Protein AF-A0A2N1MHX6-F1 (afdb_monomer)

Foldseek 3Di:
DKAWDADDPFKTKIKDWDAQADQDDQDPVVNDGHTPGIDIDMDIGTHPPVPPPCVNVD

Solvent-accessible surface area (backbone atoms only — not comparable to full-atom values): 3626 Å² total; per-residue (Å²): 110,78,42,84,73,50,72,60,99,58,31,39,36,28,39,31,61,38,63,57,39,57,76,72,46,78,36,82,88,78,72,42,68,41,56,73,31,71,37,82,44,79,46,78,46,57,62,76,60,90,70,61,54,68,91,78,61,128

Structure (mmCIF, N/CA/C/O backbone):
data_AF-A0A2N1MHX6-F1
#
_entry.id   AF-A0A2N1MHX6-F1
#
loop_
_atom_site.group_PDB
_atom_site.id
_atom_site.type_symbol
_atom_site.label_atom_id
_atom_site.label_alt_id
_atom_site.label_comp_id
_atom_site.label_asym_id
_atom_site.label_entity_id
_atom_site.label_seq_id
_atom_site.pdbx_PDB_ins_code
_atom_site.Cartn_x
_atom_site.Cartn_y
_atom_site.Cartn_z
_atom_site.occupancy
_atom_site.B_iso_or_equiv
_atom_site.auth_seq_id
_atom_site.auth_comp_id
_atom_site.auth_asym_id
_atom_site.auth_atom_id
_atom_site.pdbx_PDB_model_num
ATOM 1 N N . MET A 1 1 ? 1.841 11.252 1.672 1.00 84.06 1 MET A N 1
ATOM 2 C CA . MET A 1 1 ? 1.009 11.7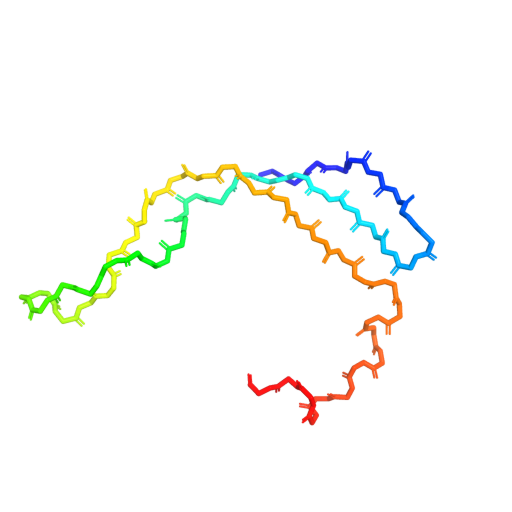28 2.803 1.00 84.06 1 MET A CA 1
ATOM 3 C C . MET A 1 1 ? -0.085 10.704 3.057 1.00 84.06 1 MET A C 1
ATOM 5 O O . MET A 1 1 ? -0.747 10.315 2.102 1.00 84.06 1 MET A O 1
ATOM 9 N N . VAL A 1 2 ? -0.241 10.250 4.300 1.00 94.06 2 VAL A N 1
ATOM 10 C CA . VAL A 1 2 ? -1.298 9.309 4.708 1.00 94.06 2 VAL A CA 1
ATOM 11 C C . VAL A 1 2 ? -2.378 10.101 5.442 1.00 94.06 2 VAL A C 1
ATOM 13 O O . VAL A 1 2 ? -2.052 10.931 6.288 1.00 94.06 2 VAL A O 1
ATOM 16 N N . LYS A 1 3 ? -3.649 9.883 5.107 1.00 97.25 3 LYS A N 1
ATOM 17 C CA . LYS A 1 3 ? -4.800 10.580 5.690 1.00 97.25 3 LYS A CA 1
ATOM 18 C C . LYS A 1 3 ? -5.733 9.573 6.343 1.00 97.25 3 LYS A C 1
ATOM 20 O O . LYS A 1 3 ? -6.078 8.567 5.738 1.00 97.25 3 LYS A O 1
ATOM 25 N N . TYR A 1 4 ? -6.143 9.831 7.576 1.00 96.06 4 TYR A N 1
ATOM 26 C CA . TYR A 1 4 ? -7.123 8.991 8.260 1.00 96.06 4 TYR A CA 1
ATOM 27 C C . TYR A 1 4 ? -8.509 9.150 7.625 1.00 96.06 4 TYR A C 1
ATOM 29 O O . TYR A 1 4 ? -8.928 10.270 7.342 1.00 96.06 4 TYR A O 1
ATOM 37 N N . ILE A 1 5 ? -9.197 8.030 7.395 1.00 96.69 5 ILE A N 1
ATOM 38 C CA . ILE A 1 5 ? -10.569 8.005 6.870 1.00 96.69 5 ILE A CA 1
ATOM 39 C C . ILE A 1 5 ? -11.555 7.688 7.993 1.00 96.69 5 ILE A C 1
ATOM 41 O O . ILE A 1 5 ? -12.576 8.354 8.126 1.00 96.69 5 ILE A O 1
ATOM 45 N N . GLY A 1 6 ? -11.268 6.667 8.801 1.00 95.12 6 GLY A N 1
ATOM 46 C CA . GLY A 1 6 ? -12.202 6.212 9.825 1.00 95.12 6 GLY A CA 1
ATOM 47 C C . GLY A 1 6 ? -11.759 4.931 10.519 1.00 95.12 6 GLY A C 1
ATOM 48 O O . GLY A 1 6 ? -10.808 4.273 10.099 1.00 95.12 6 GLY A O 1
ATOM 49 N N . LYS A 1 7 ? -12.471 4.564 11.583 1.00 94.69 7 LYS A N 1
ATOM 50 C CA . LYS A 1 7 ? -12.220 3.360 12.376 1.00 94.69 7 LYS A CA 1
ATOM 51 C C . LYS A 1 7 ? -13.476 2.498 12.403 1.00 94.69 7 LYS A C 1
ATOM 53 O O . LYS A 1 7 ? -14.557 2.971 12.733 1.00 94.69 7 LYS A O 1
ATOM 58 N N . GLY A 1 8 ? -13.314 1.235 12.034 1.00 89.00 8 GLY A N 1
ATOM 59 C CA . GLY A 1 8 ? -14.290 0.175 12.245 1.00 89.00 8 GLY A CA 1
ATOM 60 C C . GLY A 1 8 ? -14.029 -0.573 13.552 1.00 89.00 8 GLY A C 1
ATOM 61 O O . GLY A 1 8 ? -13.127 -0.243 14.315 1.00 89.00 8 GLY A O 1
ATOM 62 N N . ARG A 1 9 ? -14.804 -1.633 13.793 1.00 90.19 9 ARG A N 1
ATOM 63 C CA . ARG A 1 9 ? -14.765 -2.396 15.053 1.00 90.19 9 ARG A CA 1
ATOM 64 C C . ARG A 1 9 ? -13.395 -3.001 15.391 1.00 90.19 9 ARG A C 1
ATOM 66 O O . ARG A 1 9 ? -13.068 -3.102 16.564 1.00 90.19 9 ARG A O 1
ATOM 73 N N . PHE A 1 10 ? -12.625 -3.385 14.373 1.00 87.25 10 PHE A N 1
ATOM 74 C CA . PHE A 1 10 ? -11.356 -4.115 14.519 1.00 87.25 10 PHE A CA 1
ATOM 75 C C . PHE A 1 10 ? -10.217 -3.523 13.680 1.00 87.25 10 PHE A C 1
ATOM 77 O O . PHE A 1 10 ? -9.184 -4.158 13.473 1.00 87.25 10 PHE A O 1
ATOM 84 N N . SER A 1 11 ? -10.431 -2.358 13.068 1.00 92.19 11 SER A N 1
ATOM 85 C CA . SER A 1 11 ? -9.451 -1.803 12.141 1.00 92.19 11 SER A CA 1
ATOM 86 C C . SER A 1 11 ? -9.664 -0.327 11.886 1.00 92.19 11 SER A C 1
ATOM 88 O O . SER A 1 11 ? -10.803 0.127 11.800 1.00 92.19 11 SER A O 1
ATOM 90 N N . SER A 1 12 ? -8.582 0.385 11.611 1.00 94.38 12 SER A N 1
ATOM 91 C CA . SER A 1 12 ? -8.598 1.757 11.108 1.00 94.38 12 SER A CA 1
ATOM 92 C C . SER A 1 12 ? -8.265 1.787 9.613 1.00 94.38 12 SER A C 1
ATOM 94 O O . SER A 1 12 ? -7.442 1.005 9.141 1.00 94.38 12 SER A O 1
ATOM 96 N N . VAL A 1 13 ? -8.905 2.678 8.859 1.00 95.31 13 VAL A N 1
ATOM 97 C CA . VAL A 1 13 ? -8.704 2.859 7.417 1.00 95.31 13 VAL A CA 1
ATOM 98 C C . VAL A 1 13 ? -8.116 4.240 7.151 1.00 95.31 13 VAL A C 1
ATOM 100 O O . VAL A 1 13 ? -8.532 5.242 7.738 1.00 95.31 13 VAL A O 1
ATOM 103 N N . TYR A 1 14 ? -7.156 4.285 6.237 1.00 96.56 14 TYR A N 1
ATOM 104 C CA . TYR A 1 14 ? -6.459 5.484 5.796 1.00 96.56 14 TYR A CA 1
ATOM 105 C C . TYR A 1 14 ? -6.451 5.545 4.265 1.00 96.56 14 TYR A C 1
ATOM 107 O O . TYR A 1 14 ? -6.504 4.509 3.609 1.00 96.56 14 TYR A O 1
ATOM 115 N N . SER A 1 15 ? -6.348 6.735 3.683 1.00 96.81 15 SER A N 1
ATOM 116 C CA . SER A 1 15 ? -5.986 6.928 2.278 1.00 96.81 15 SER A CA 1
ATOM 117 C C . SER A 1 15 ? -4.531 7.354 2.171 1.00 96.81 15 SER A C 1
ATOM 119 O O . SER A 1 15 ? -3.999 8.053 3.036 1.00 96.81 15 SER A O 1
ATOM 121 N N . ALA A 1 16 ? -3.871 6.943 1.099 1.00 96.81 16 ALA A N 1
ATOM 122 C CA . ALA A 1 16 ? -2.518 7.373 0.797 1.00 96.81 16 ALA A CA 1
ATOM 123 C C . ALA A 1 16 ? -2.298 7.443 -0.713 1.00 96.81 16 ALA A C 1
ATOM 125 O O . ALA A 1 16 ? -2.940 6.724 -1.475 1.00 96.81 16 ALA A O 1
ATOM 126 N N . LEU A 1 17 ? -1.350 8.285 -1.122 1.00 97.31 17 LEU A N 1
ATOM 127 C CA . LEU A 1 17 ? -0.758 8.221 -2.454 1.00 97.31 17 LEU A CA 1
ATOM 128 C C . LEU A 1 17 ? 0.459 7.291 -2.389 1.00 97.31 17 LEU A C 1
ATOM 130 O O . LEU A 1 17 ? 1.430 7.599 -1.692 1.00 97.31 17 LEU A O 1
ATOM 134 N N . TRP A 1 18 ? 0.402 6.163 -3.090 1.00 95.50 18 TRP A N 1
ATOM 135 C CA . TRP A 1 18 ? 1.534 5.262 -3.273 1.00 95.50 18 TRP A CA 1
ATOM 136 C C . TRP A 1 18 ? 2.307 5.693 -4.516 1.00 95.50 18 TRP A C 1
ATOM 138 O O . TRP A 1 18 ? 1.868 5.432 -5.627 1.00 95.50 18 TRP A O 1
ATOM 148 N N . MET A 1 19 ? 3.443 6.368 -4.317 1.00 94.50 19 MET A N 1
ATOM 149 C CA . MET A 1 19 ? 4.211 7.002 -5.400 1.00 94.50 19 MET A CA 1
ATOM 150 C C . MET A 1 19 ? 4.746 6.017 -6.440 1.00 94.50 19 MET A C 1
ATOM 152 O O . MET A 1 19 ? 4.700 6.304 -7.628 1.00 94.50 19 MET A O 1
ATOM 156 N N . GLU A 1 20 ? 5.247 4.863 -6.004 1.00 93.25 20 GLU A N 1
ATOM 157 C CA . GLU A 1 20 ? 5.726 3.838 -6.936 1.00 93.25 20 GLU A CA 1
ATOM 158 C C . GLU A 1 20 ? 4.572 3.040 -7.545 1.00 93.25 20 GLU A C 1
ATOM 160 O O . GLU A 1 20 ? 4.674 2.561 -8.666 1.00 93.25 20 GLU A O 1
ATOM 165 N N . GLY A 1 21 ? 3.473 2.883 -6.810 1.00 93.50 21 GLY A N 1
ATOM 166 C CA . GLY A 1 21 ? 2.388 1.997 -7.202 1.00 93.50 21 GLY A CA 1
ATOM 167 C C . GLY A 1 21 ? 2.754 0.507 -7.155 1.00 93.50 21 GLY A C 1
ATOM 168 O O . GLY A 1 21 ? 3.877 0.107 -6.803 1.00 93.50 21 GLY A O 1
ATOM 169 N N . PRO A 1 22 ? 1.782 -0.355 -7.485 1.00 93.19 22 PRO A N 1
ATOM 170 C CA . PRO A 1 22 ? 1.986 -1.794 -7.502 1.00 93.19 22 PRO A CA 1
ATOM 171 C C . PRO A 1 22 ? 2.952 -2.215 -8.613 1.00 93.19 22 PRO A C 1
ATOM 173 O O . PRO A 1 22 ? 3.077 -1.555 -9.648 1.00 93.19 22 PRO A O 1
ATOM 176 N N . ARG A 1 23 ? 3.610 -3.361 -8.400 1.00 93.62 23 ARG A N 1
A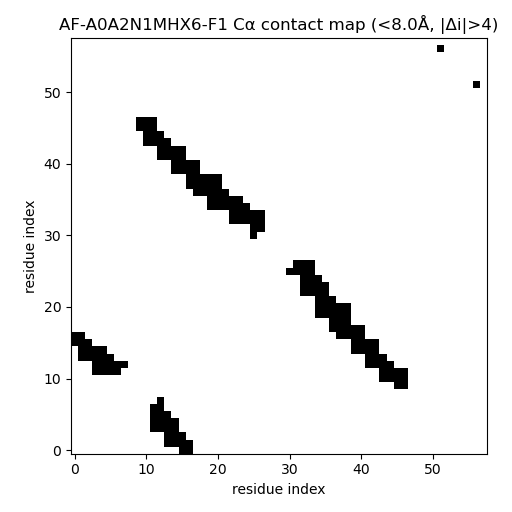TOM 177 C CA . ARG A 1 23 ? 4.231 -4.115 -9.496 1.00 93.62 23 ARG A CA 1
ATOM 178 C C . ARG A 1 23 ? 3.114 -4.636 -10.393 1.00 93.62 23 ARG A C 1
ATOM 180 O O . ARG A 1 23 ? 2.175 -5.242 -9.882 1.00 93.62 23 ARG A O 1
ATOM 187 N N . TRP A 1 24 ? 3.200 -4.345 -11.684 1.00 89.44 24 TRP A N 1
ATOM 188 C CA . TRP A 1 24 ? 2.102 -4.552 -12.623 1.00 89.44 24 TRP A CA 1
ATOM 189 C C . TRP A 1 24 ? 2.437 -5.627 -13.656 1.00 89.44 24 TRP A C 1
ATOM 191 O O . TRP A 1 24 ? 1.773 -6.657 -13.703 1.00 89.44 24 TRP A O 1
ATOM 201 N N . ILE A 1 25 ? 3.495 -5.418 -14.442 1.00 93.50 25 ILE A N 1
ATOM 202 C CA . ILE A 1 25 ? 3.933 -6.332 -15.506 1.00 93.50 25 ILE A CA 1
ATOM 203 C C . ILE A 1 25 ? 5.413 -6.662 -15.318 1.00 93.50 25 ILE A C 1
ATOM 205 O O . ILE A 1 25 ? 6.201 -5.787 -14.957 1.00 93.50 25 ILE A O 1
ATOM 209 N N . TRP A 1 26 ? 5.786 -7.913 -15.567 1.00 95.50 26 TRP A N 1
ATOM 210 C CA . TRP A 1 26 ? 7.181 -8.325 -15.679 1.00 95.50 26 TRP A CA 1
ATOM 211 C C . TRP A 1 26 ? 7.722 -7.937 -17.060 1.00 95.50 26 TRP A C 1
ATOM 213 O O . TRP A 1 26 ? 7.115 -8.284 -18.072 1.00 95.50 26 TRP A O 1
ATOM 223 N N . ASP A 1 27 ? 8.822 -7.191 -17.096 1.00 94.19 27 ASP A N 1
ATOM 224 C CA . ASP A 1 27 ? 9.545 -6.852 -18.320 1.00 94.19 27 ASP A CA 1
ATOM 225 C C . ASP A 1 27 ? 10.695 -7.847 -18.506 1.00 94.19 27 ASP A C 1
ATOM 227 O O . ASP A 1 27 ? 11.692 -7.804 -17.784 1.00 94.19 27 ASP A O 1
ATOM 231 N N . ASP A 1 28 ? 10.556 -8.748 -19.482 1.00 96.50 28 ASP A N 1
ATOM 232 C CA . ASP A 1 28 ? 11.576 -9.753 -19.793 1.00 96.50 28 ASP A CA 1
ATOM 233 C C . ASP A 1 28 ? 12.884 -9.145 -20.323 1.00 96.50 28 ASP A C 1
ATOM 235 O O . ASP A 1 28 ? 13.948 -9.736 -20.141 1.00 96.50 28 ASP A O 1
ATOM 239 N N . GLY A 1 29 ? 12.837 -7.975 -20.966 1.00 97.31 29 GLY A N 1
ATOM 240 C CA . GLY A 1 29 ? 14.023 -7.304 -21.497 1.00 97.31 29 GLY A CA 1
ATOM 241 C C . GLY A 1 29 ? 14.852 -6.648 -20.397 1.00 97.31 29 GLY A C 1
ATOM 242 O O . GLY A 1 29 ? 16.077 -6.757 -20.396 1.00 97.31 29 GLY A O 1
ATOM 243 N N . ALA A 1 30 ? 14.180 -6.006 -19.442 1.00 94.81 30 ALA A N 1
ATOM 244 C CA . ALA A 1 30 ? 14.819 -5.417 -18.269 1.00 94.81 30 ALA A CA 1
ATOM 245 C C . ALA A 1 30 ? 15.088 -6.437 -17.147 1.00 94.81 30 ALA A C 1
ATOM 247 O O . ALA A 1 30 ? 15.889 -6.153 -16.263 1.00 94.81 30 ALA A O 1
ATOM 248 N N . GLN A 1 31 ? 14.444 -7.614 -17.182 1.00 96.12 31 GLN A N 1
ATOM 249 C CA . GLN A 1 31 ? 14.418 -8.595 -16.085 1.00 96.12 31 GLN A CA 1
ATOM 250 C C . GLN A 1 31 ? 13.930 -7.975 -14.763 1.00 96.12 31 GLN A C 1
ATOM 252 O O . GLN A 1 31 ? 14.430 -8.280 -13.678 1.00 96.12 31 GLN A O 1
ATOM 257 N N . GLU A 1 32 ? 12.939 -7.087 -14.854 1.00 95.50 32 GLU A N 1
ATOM 258 C CA . GLU A 1 32 ? 12.417 -6.327 -13.721 1.00 95.50 32 GLU A CA 1
ATOM 259 C C . GLU A 1 32 ? 10.889 -6.202 -13.759 1.00 95.50 32 GLU A C 1
ATOM 261 O O . GLU A 1 32 ? 10.242 -6.237 -14.805 1.00 95.50 32 GLU A O 1
ATOM 266 N N . TRP A 1 33 ? 10.283 -6.015 -12.583 1.00 94.44 33 TRP A N 1
ATOM 267 C CA . TRP A 1 33 ? 8.859 -5.699 -12.488 1.00 94.44 33 TRP A CA 1
ATOM 268 C C . TRP A 1 33 ? 8.617 -4.212 -12.721 1.00 94.44 33 TRP A C 1
ATOM 270 O O . TRP A 1 33 ? 8.988 -3.376 -11.892 1.00 9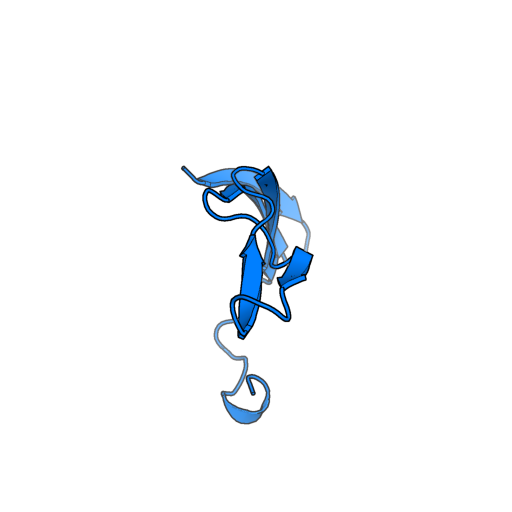4.44 33 TRP A O 1
ATOM 280 N N . THR A 1 34 ? 7.880 -3.899 -13.781 1.00 93.94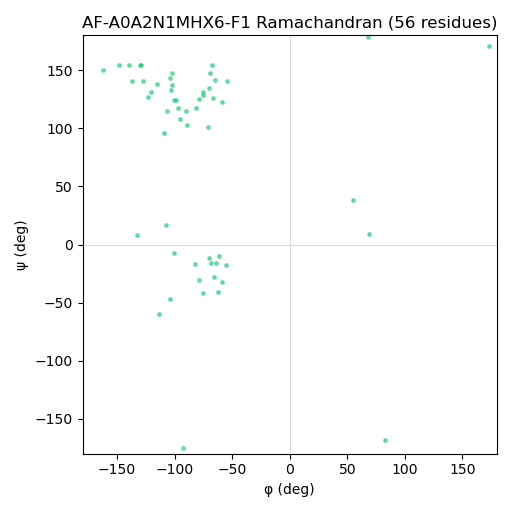 34 THR A N 1
ATOM 281 C CA . THR A 1 34 ? 7.376 -2.552 -14.033 1.00 93.94 34 THR A CA 1
ATOM 282 C C . THR A 1 34 ? 6.389 -2.137 -12.949 1.00 93.94 34 THR A C 1
ATOM 284 O O . THR A 1 34 ? 5.585 -2.922 -12.430 1.00 93.94 34 THR A O 1
ATOM 287 N N . ARG A 1 35 ? 6.473 -0.864 -12.584 1.00 94.06 35 ARG A N 1
ATOM 288 C CA . ARG A 1 35 ? 5.630 -0.229 -11.581 1.00 94.06 35 ARG A CA 1
ATOM 289 C C . ARG A 1 35 ? 4.568 0.607 -12.284 1.00 94.06 35 ARG A C 1
ATOM 291 O O . ARG A 1 35 ? 4.883 1.315 -13.234 1.00 94.06 35 ARG A O 1
ATOM 298 N N . ALA A 1 36 ? 3.327 0.552 -11.806 1.00 93.19 36 ALA A N 1
ATOM 299 C CA . ALA A 1 36 ? 2.228 1.317 -12.405 1.00 93.19 36 ALA A CA 1
ATOM 300 C C . ALA A 1 36 ? 2.332 2.839 -12.166 1.00 93.19 36 ALA A C 1
ATOM 302 O O . ALA A 1 36 ? 1.603 3.610 -12.788 1.00 93.19 36 ALA A O 1
ATOM 303 N N . GLY A 1 37 ? 3.228 3.278 -11.275 1.00 93.50 37 GLY A N 1
ATOM 304 C CA . GLY A 1 37 ? 3.391 4.680 -10.910 1.00 93.50 37 GLY A CA 1
ATOM 305 C C . GLY A 1 37 ? 2.387 5.148 -9.847 1.00 93.50 37 GLY A C 1
ATOM 306 O O . GLY A 1 37 ? 1.713 4.328 -9.216 1.00 93.50 37 GLY A O 1
ATOM 307 N N . PRO A 1 38 ? 2.291 6.469 -9.609 1.00 95.69 38 PRO A N 1
ATOM 308 C CA . PRO A 1 38 ? 1.540 7.014 -8.485 1.00 95.69 38 PRO A CA 1
ATOM 309 C C . PRO A 1 38 ? 0.058 6.621 -8.491 1.00 95.69 38 PRO A C 1
ATOM 311 O O . PRO A 1 38 ? -0.675 6.945 -9.423 1.00 95.69 38 PRO A O 1
ATOM 314 N N . MET A 1 39 ? -0.411 5.985 -7.413 1.00 95.38 39 MET A N 1
ATOM 315 C CA . MET A 1 39 ? -1.804 5.542 -7.284 1.00 95.38 39 MET A CA 1
ATOM 316 C C . MET A 1 39 ? -2.386 5.833 -5.898 1.00 95.38 39 MET A C 1
ATOM 318 O O . MET A 1 39 ? -1.723 5.661 -4.873 1.00 95.38 39 MET A O 1
ATOM 322 N N . ASN A 1 40 ? -3.653 6.254 -5.855 1.00 96.06 40 ASN A N 1
ATOM 323 C CA . ASN A 1 40 ? -4.394 6.391 -4.602 1.00 96.06 40 ASN A CA 1
ATOM 324 C C . ASN A 1 40 ? -4.808 5.014 -4.080 1.00 96.06 40 ASN A C 1
ATOM 326 O O . ASN A 1 40 ? -5.431 4.234 -4.797 1.00 96.06 40 ASN A O 1
ATOM 330 N N . VAL A 1 41 ? -4.501 4.742 -2.816 1.00 95.81 41 VAL A N 1
ATOM 331 C CA . VAL A 1 41 ? -4.789 3.465 -2.159 1.00 95.81 41 VAL A CA 1
ATOM 332 C C . VAL A 1 41 ? -5.500 3.668 -0.828 1.00 95.81 41 VAL A C 1
ATOM 334 O O . VAL A 1 41 ? -5.346 4.700 -0.169 1.00 95.81 41 VAL A O 1
ATOM 337 N N . ALA A 1 42 ? -6.256 2.651 -0.419 1.00 96.50 42 ALA A N 1
ATOM 338 C CA . ALA A 1 42 ? -6.789 2.533 0.930 1.00 96.50 42 ALA A CA 1
ATOM 339 C C . ALA A 1 42 ? -5.895 1.592 1.748 1.00 96.50 42 ALA A C 1
ATOM 341 O O . ALA A 1 42 ? -5.666 0.448 1.364 1.00 96.50 42 ALA A O 1
ATOM 342 N N . LEU A 1 43 ? -5.397 2.067 2.886 1.00 93.88 43 LEU A N 1
ATOM 343 C CA . LEU A 1 43 ? -4.611 1.285 3.835 1.00 93.88 43 LEU A CA 1
ATOM 344 C C . LEU A 1 43 ? -5.515 0.861 4.991 1.00 93.88 43 LEU A C 1
ATOM 346 O O . LEU A 1 43 ? -6.114 1.711 5.652 1.00 93.88 43 LEU A O 1
ATOM 350 N N . LYS A 1 44 ? -5.593 -0.442 5.266 1.00 92.06 44 LYS A N 1
ATOM 351 C CA . LYS A 1 44 ? -6.340 -0.990 6.403 1.00 92.06 44 LYS A CA 1
ATOM 352 C C . LYS A 1 44 ? -5.362 -1.466 7.474 1.00 92.06 44 LYS A C 1
ATOM 354 O O . LYS A 1 44 ? -4.621 -2.416 7.253 1.00 92.06 44 LYS A O 1
ATOM 359 N N . ARG A 1 45 ? -5.378 -0.820 8.640 1.00 90.25 45 ARG A N 1
ATOM 360 C CA . ARG A 1 45 ? -4.616 -1.233 9.824 1.00 90.25 45 ARG A CA 1
ATOM 361 C C . ARG A 1 45 ? -5.522 -2.035 10.744 1.00 90.25 45 ARG A C 1
ATOM 363 O O . ARG A 1 45 ? -6.503 -1.490 11.240 1.00 90.25 45 ARG A O 1
ATOM 370 N N . LEU A 1 46 ? -5.198 -3.300 10.974 1.00 88.88 46 LEU A N 1
ATOM 371 C CA . LEU A 1 46 ? -5.900 -4.130 11.951 1.00 88.88 46 LEU A CA 1
ATOM 372 C C . LEU A 1 46 ? -5.463 -3.732 13.367 1.00 88.88 46 LEU A C 1
ATOM 374 O O . LEU A 1 46 ? -4.264 -3.578 13.632 1.00 88.88 46 LEU A O 1
ATOM 378 N N . ASP A 1 47 ? -6.435 -3.528 14.249 1.00 77.50 47 ASP A N 1
ATOM 379 C CA .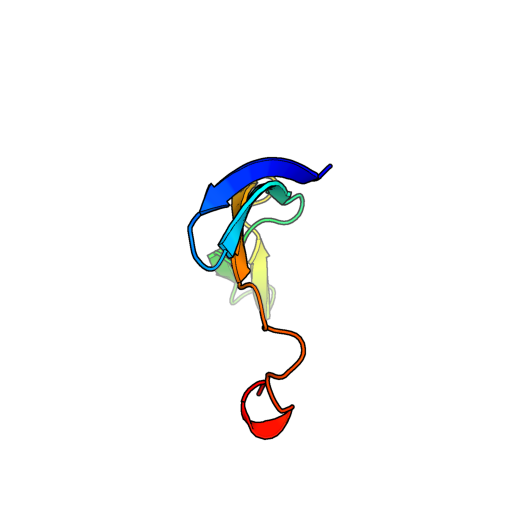 ASP A 1 47 ? -6.176 -3.352 15.677 1.00 77.50 47 ASP A CA 1
A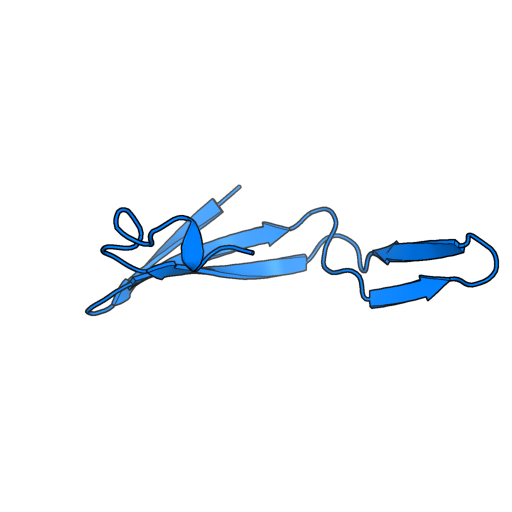TOM 380 C C . ASP A 1 47 ? -5.689 -4.714 16.243 1.00 77.50 47 ASP A C 1
ATOM 382 O O . ASP A 1 47 ? -6.018 -5.758 15.686 1.00 77.50 47 ASP A O 1
ATOM 386 N N . ASP A 1 48 ? -4.807 -4.711 17.248 1.00 72.69 48 ASP A N 1
ATOM 387 C CA . ASP A 1 48 ? -4.106 -5.899 17.800 1.00 72.69 48 ASP A CA 1
ATOM 388 C C . ASP A 1 48 ? -3.055 -6.586 16.900 1.00 72.69 48 ASP A C 1
ATOM 390 O O . ASP A 1 48 ? -2.458 -7.597 17.275 1.00 72.69 48 ASP A O 1
ATOM 394 N N . SER A 1 49 ? -2.702 -5.980 15.761 1.00 63.06 49 SER 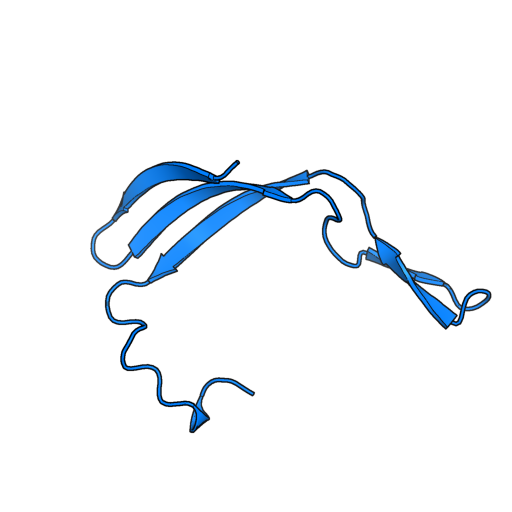A N 1
ATOM 395 C CA . SER A 1 49 ? -1.593 -6.444 14.903 1.00 63.06 49 SER A CA 1
ATOM 396 C C . SER A 1 49 ? -0.207 -6.443 15.574 1.00 63.06 49 SER A C 1
ATOM 398 O O . SER A 1 49 ? 0.732 -7.016 15.030 1.00 63.06 49 SER A O 1
ATOM 400 N N . GLN A 1 50 ? -0.070 -5.856 16.769 1.00 58.88 50 GLN A N 1
ATOM 401 C CA . GLN A 1 50 ? 1.175 -5.887 17.548 1.00 58.88 50 GLN A CA 1
ATOM 402 C C . GLN A 1 50 ? 1.524 -7.284 18.096 1.00 58.88 50 GLN A C 1
ATOM 404 O O . GLN A 1 50 ? 2.668 -7.503 18.476 1.00 58.88 50 GLN A O 1
ATOM 409 N N . ASN A 1 51 ? 0.571 -8.225 18.110 1.00 59.44 51 ASN A N 1
ATOM 410 C CA . ASN A 1 51 ? 0.768 -9.614 18.549 1.00 59.44 51 ASN A CA 1
ATOM 411 C C . ASN A 1 51 ? 0.778 -10.625 17.389 1.00 59.44 51 ASN A C 1
ATOM 413 O O . ASN A 1 51 ? 0.629 -11.829 17.604 1.00 59.44 51 ASN A O 1
ATOM 417 N N . ILE A 1 52 ? 0.952 -10.166 16.144 1.00 62.91 52 ILE A N 1
ATOM 418 C CA . ILE A 1 52 ? 1.215 -11.083 15.033 1.00 62.91 52 ILE A CA 1
ATOM 419 C C . ILE A 1 52 ? 2.632 -11.606 15.243 1.00 62.91 52 ILE A C 1
ATOM 421 O O . ILE A 1 52 ? 3.607 -10.901 14.989 1.00 62.91 52 ILE A O 1
ATOM 425 N N . SER A 1 53 ? 2.747 -12.828 15.772 1.00 63.12 53 SER A N 1
ATOM 426 C CA . SER A 1 53 ? 4.054 -13.465 15.913 1.00 63.12 53 SER A CA 1
ATOM 427 C C . SER A 1 53 ? 4.746 -13.471 14.549 1.00 63.12 53 SER A C 1
ATOM 429 O O . SER A 1 53 ? 4.095 -13.721 13.530 1.00 63.12 53 SER A O 1
ATOM 431 N N . SER A 1 54 ? 6.055 -13.226 14.523 1.00 64.31 54 SER A N 1
ATOM 432 C CA . SER A 1 54 ? 6.850 -13.238 13.290 1.00 64.31 54 SER A CA 1
ATOM 433 C C . SER A 1 54 ? 6.730 -14.550 12.508 1.00 64.31 54 SER A C 1
ATOM 435 O O . SER A 1 54 ? 6.988 -14.558 11.316 1.00 64.31 54 SER A O 1
ATOM 437 N N . SER A 1 55 ? 6.258 -15.637 13.132 1.00 66.00 55 SER A N 1
ATOM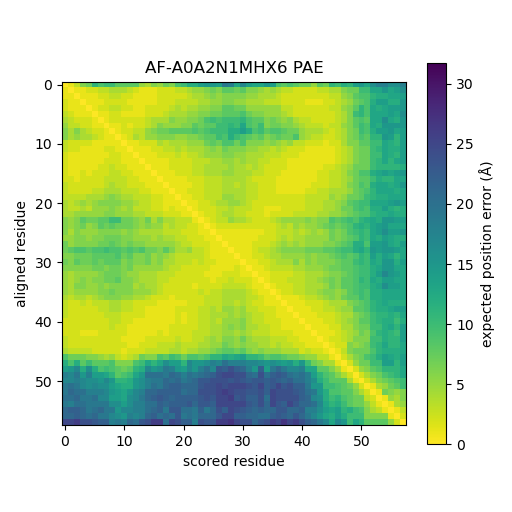 438 C CA . SER A 1 55 ? 5.949 -16.893 12.437 1.00 66.00 55 SER A CA 1
ATOM 439 C C . SER A 1 55 ? 4.813 -16.795 11.404 1.00 66.00 55 SER A C 1
ATOM 441 O O . SER A 1 55 ? 4.696 -17.672 10.554 1.00 66.00 55 SER A O 1
ATOM 443 N N . TYR A 1 56 ? 3.996 -15.735 11.445 1.00 61.31 56 TYR A N 1
ATOM 444 C CA . TYR A 1 56 ? 2.918 -15.475 10.479 1.00 61.31 56 TYR A CA 1
ATOM 445 C C . TYR A 1 56 ? 3.282 -14.435 9.414 1.00 61.31 56 TYR A C 1
ATOM 447 O O . TYR A 1 56 ? 2.494 -14.210 8.496 1.00 61.31 56 TYR A O 1
ATOM 455 N N . ILE A 1 57 ? 4.439 -13.780 9.538 1.00 59.06 57 ILE A N 1
ATOM 456 C CA . ILE A 1 57 ? 4.937 -12.826 8.547 1.00 59.06 57 ILE A CA 1
ATOM 457 C C . ILE A 1 57 ? 6.131 -13.494 7.871 1.00 59.06 57 ILE A C 1
ATOM 459 O O . ILE A 1 57 ? 7.230 -13.498 8.418 1.00 59.06 57 ILE 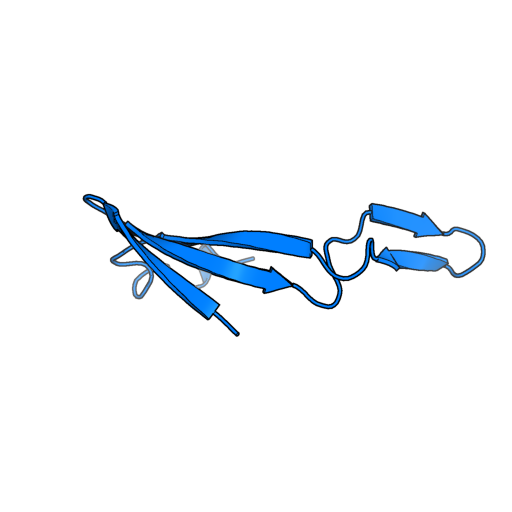A O 1
ATOM 463 N N . ASN A 1 58 ? 5.864 -14.114 6.723 1.00 50.78 58 ASN A N 1
ATOM 464 C CA . ASN A 1 58 ? 6.882 -14.668 5.830 1.00 50.78 58 ASN A CA 1
ATOM 465 C C . ASN A 1 58 ? 7.472 -13.548 4.968 1.00 50.78 58 ASN A C 1
ATOM 467 O O . ASN A 1 58 ? 6.655 -12.790 4.391 1.00 50.78 58 ASN A O 1
#

Sequence (58 aa):
MVKYIGKGRFSSVYSALWMEGPRWIWDDGAQEWTRAGPMNVALKRLDDSQNISSSYIN

Mean predicted aligned error: 7.05 Å

Secondary structure (DSSP, 8-state):
-EEEEEEETTEEEEEEEESS--EEEEETTTTEEEE--SEEEEEEEETTGGG--GGG--

pLDDT: mean 87.64, std 13.04, range [50.78, 97.31]

Radius of gyration: 15.6 Å; Cα contacts (8 Å, |Δi|>4): 92; chains: 1; bounding box: 30×29×40 Å

Nearest PDB structures (foldseek):
  6yfq-assembly1_AA  TM=3.049E-01  e=3.097E+00  Leviviridae sp.
  6yfi-assembly2_D  TM=2.293E-01  e=2.063E+00  Leviviridae sp.
  2byu-assembly1_B  TM=2.648E-01  e=6.980E+00  Triticum aestivum

Organism: NCBI:txid588596